Protein AF-A0A951N5Y1-F1 (afdb_monomer_lite)

Secondary structure (DSSP, 8-state):
--------------------------PPPPTTS-TTSTTHHHHHHHHHTTSSPPPPTTS-HHHHHHHHHHHHHHHHHHT-TTTTT-EEEEEEETTTTEEEEEEEESSHHHHHHHHHHHHHH-TTSEEEE--EE----

pLDDT: mean 72.43, std 16.1, range [39.09, 92.31]

Structure (mmCIF, N/CA/C/O backbone):
data_AF-A0A951N5Y1-F1
#
_entry.id   AF-A0A951N5Y1-F1
#
loop_
_atom_site.group_PDB
_atom_site.id
_atom_site.type_symbol
_atom_site.label_atom_id
_atom_site.label_alt_id
_atom_site.label_comp_id
_atom_site.label_asym_id
_atom_site.label_entity_id
_atom_site.label_seq_id
_atom_site.pdbx_PDB_ins_code
_atom_site.Cartn_x
_atom_site.Cartn_y
_atom_site.Cartn_z
_atom_site.occupancy
_atom_site.B_iso_or_equiv
_atom_site.auth_seq_id
_atom_site.auth_comp_id
_atom_site.auth_asym_id
_atom_site.auth_atom_id
_atom_site.pdbx_PDB_model_num
ATOM 1 N N . MET A 1 1 ? 15.711 71.998 -54.035 1.00 39.09 1 MET A N 1
ATOM 2 C CA . MET A 1 1 ? 14.319 71.816 -54.515 1.00 39.09 1 MET A CA 1
ATOM 3 C C . MET A 1 1 ? 14.062 70.308 -54.559 1.00 39.09 1 MET A C 1
ATOM 5 O O . MET A 1 1 ? 14.887 69.629 -55.140 1.00 39.09 1 MET A O 1
ATOM 9 N N . LYS A 1 2 ? 13.249 69.759 -53.634 1.00 42.91 2 LYS A N 1
ATOM 10 C CA . LYS A 1 2 ? 11.896 69.177 -53.870 1.00 42.91 2 LYS A CA 1
ATOM 11 C C . LYS A 1 2 ? 11.957 68.008 -54.889 1.00 42.91 2 LYS A C 1
ATOM 13 O O . LYS A 1 2 ? 12.385 68.255 -56.000 1.00 42.91 2 LYS A O 1
ATOM 18 N N . THR A 1 3 ? 11.614 66.750 -54.592 1.00 44.38 3 THR A N 1
ATOM 19 C CA . THR A 1 3 ? 10.364 66.237 -53.990 1.00 44.38 3 THR A CA 1
ATOM 20 C C . THR A 1 3 ? 10.490 64.782 -53.497 1.00 44.38 3 THR A C 1
ATOM 22 O O . THR A 1 3 ? 11.207 63.976 -54.080 1.00 44.38 3 THR A O 1
ATOM 25 N N . LEU A 1 4 ? 9.714 64.473 -52.454 1.00 52.38 4 LEU A N 1
ATOM 26 C CA . LEU A 1 4 ? 9.366 63.151 -51.918 1.00 52.38 4 LEU A CA 1
ATOM 27 C C . LEU A 1 4 ? 8.510 62.328 -52.902 1.00 52.38 4 LEU A C 1
ATOM 29 O O . LEU A 1 4 ? 7.639 62.903 -53.552 1.00 52.38 4 LEU A O 1
ATOM 33 N N . LEU A 1 5 ? 8.659 60.997 -52.907 1.00 53.69 5 LEU A N 1
ATOM 34 C CA . LEU A 1 5 ? 7.603 60.065 -53.327 1.00 53.69 5 LEU A CA 1
ATOM 35 C C . LEU A 1 5 ? 7.817 58.687 -52.665 1.00 53.69 5 LEU A C 1
ATOM 37 O O . LEU A 1 5 ? 8.765 57.977 -52.987 1.00 53.69 5 LEU A O 1
ATOM 41 N N . PHE A 1 6 ? 6.944 58.322 -51.727 1.00 51.62 6 PHE A N 1
ATOM 42 C CA . PHE A 1 6 ? 6.812 56.955 -51.214 1.00 51.62 6 PHE A CA 1
ATOM 43 C C . PHE A 1 6 ? 5.898 56.154 -52.151 1.00 51.62 6 PHE A C 1
ATOM 45 O O . PHE A 1 6 ? 4.841 56.667 -52.523 1.00 51.62 6 PHE A O 1
ATOM 52 N N . PRO A 1 7 ? 6.217 54.880 -52.426 1.00 52.19 7 PRO A N 1
ATOM 53 C CA . PRO A 1 7 ? 5.159 53.897 -52.578 1.00 52.19 7 PRO A CA 1
ATOM 54 C C . PRO A 1 7 ? 5.311 52.765 -51.559 1.00 52.19 7 PRO A C 1
ATOM 56 O O . PRO A 1 7 ? 6.311 52.055 -51.483 1.00 52.19 7 PRO A O 1
ATOM 59 N N . THR A 1 8 ? 4.254 52.616 -50.773 1.00 50.16 8 THR A N 1
ATOM 60 C CA . THR A 1 8 ? 3.853 51.419 -50.045 1.00 50.16 8 THR A CA 1
ATOM 61 C C . THR A 1 8 ? 3.869 50.187 -50.951 1.00 50.16 8 THR A C 1
ATOM 63 O O . THR A 1 8 ? 3.138 50.136 -51.937 1.00 50.16 8 THR A O 1
ATOM 66 N N . LEU A 1 9 ? 4.609 49.147 -50.558 1.00 43.91 9 LEU A N 1
ATOM 67 C CA . LEU A 1 9 ? 4.300 47.774 -50.952 1.00 43.91 9 LEU A CA 1
ATOM 68 C C . LEU A 1 9 ? 4.361 46.878 -49.714 1.00 43.91 9 LEU A C 1
ATOM 70 O O . LEU A 1 9 ? 5.427 46.549 -49.197 1.00 43.91 9 LEU A O 1
ATOM 74 N N . ALA A 1 10 ? 3.180 46.510 -49.228 1.00 51.44 10 ALA A N 1
ATOM 75 C CA . ALA A 1 10 ? 3.012 45.398 -48.317 1.00 51.44 10 ALA A CA 1
ATOM 76 C C . ALA A 1 10 ? 3.358 44.108 -49.070 1.00 51.44 10 ALA A C 1
ATOM 78 O O . ALA A 1 10 ? 2.686 43.754 -50.036 1.00 51.44 10 ALA A O 1
ATOM 79 N N . VAL A 1 11 ? 4.384 43.396 -48.614 1.00 48.09 11 VAL A N 1
ATOM 80 C CA . VAL A 1 11 ? 4.572 41.982 -48.943 1.00 48.09 11 VAL A CA 1
ATOM 81 C C . VAL A 1 11 ? 4.625 41.238 -47.620 1.00 48.09 11 VAL A C 1
ATOM 83 O O . VAL A 1 11 ? 5.660 41.129 -46.968 1.00 48.09 11 VAL A O 1
ATOM 86 N N . PHE A 1 12 ? 3.449 40.782 -47.196 1.00 49.91 12 PHE A N 1
ATOM 87 C CA . PHE A 1 12 ? 3.291 39.805 -46.130 1.00 49.91 12 PHE A CA 1
ATOM 88 C C . PHE A 1 12 ? 3.787 38.471 -46.695 1.00 49.91 12 PHE A C 1
ATOM 90 O O . PHE A 1 12 ? 3.054 37.753 -47.375 1.00 49.91 12 PHE A O 1
ATOM 97 N N . SER A 1 13 ? 5.086 38.216 -46.533 1.00 45.41 13 SER A N 1
ATOM 98 C CA . SER A 1 13 ? 5.726 37.014 -47.055 1.00 45.41 13 SER A CA 1
ATOM 99 C C . SER A 1 13 ? 5.249 35.801 -46.257 1.00 45.41 13 SER A C 1
ATOM 101 O O . SER A 1 13 ? 5.575 35.630 -45.085 1.00 45.41 13 SER A O 1
ATOM 103 N N . LEU A 1 14 ? 4.386 35.040 -46.926 1.00 49.09 14 LEU A N 1
ATOM 104 C CA . LEU A 1 14 ? 4.019 33.639 -46.771 1.00 49.09 14 LEU A CA 1
ATOM 105 C C . LEU A 1 14 ? 4.648 32.891 -45.578 1.00 49.09 14 LEU A C 1
ATOM 107 O O . LEU A 1 14 ? 5.839 32.584 -45.558 1.00 49.09 14 LEU A O 1
ATOM 111 N N . LEU A 1 15 ? 3.782 32.496 -44.642 1.00 51.09 15 LEU A N 1
ATOM 112 C CA . LEU A 1 15 ? 4.004 31.386 -43.717 1.00 51.09 15 LEU A CA 1
ATOM 113 C C . LEU A 1 15 ? 4.457 30.137 -44.492 1.00 51.09 15 LEU A C 1
ATOM 115 O O . LEU A 1 15 ? 3.636 29.404 -45.037 1.00 51.09 15 LEU A O 1
ATOM 119 N N . ALA A 1 16 ? 5.755 29.854 -44.489 1.00 53.44 16 ALA A N 1
ATOM 120 C CA . ALA A 1 16 ? 6.248 28.497 -44.655 1.00 53.44 16 ALA A CA 1
ATOM 121 C C . ALA A 1 16 ? 6.380 27.901 -43.251 1.00 53.44 16 ALA A C 1
ATOM 123 O O . ALA A 1 16 ? 7.420 28.019 -42.609 1.00 53.44 16 ALA A O 1
ATOM 124 N N . VAL A 1 17 ? 5.297 27.309 -42.739 1.00 60.00 17 VAL A N 1
ATOM 125 C CA . VAL A 1 17 ? 5.402 26.400 -41.594 1.00 60.00 17 VAL A CA 1
ATOM 126 C C . VAL A 1 17 ? 6.147 25.171 -42.113 1.00 60.00 17 VA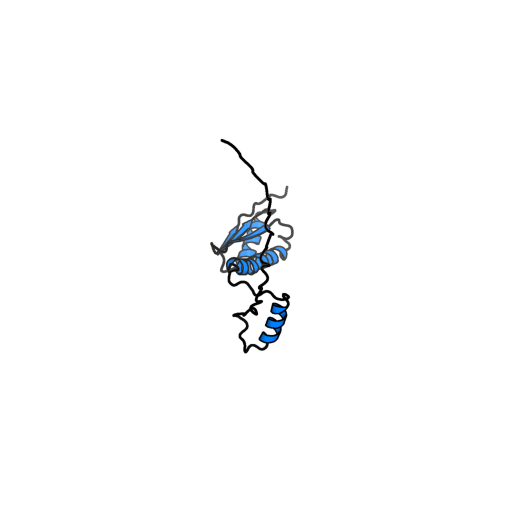L A C 1
ATOM 128 O O . VAL A 1 17 ? 5.608 24.490 -42.990 1.00 60.00 17 VAL A O 1
ATOM 131 N N . PRO A 1 18 ? 7.373 24.867 -41.647 1.00 55.19 18 PRO A N 1
ATOM 132 C CA . PRO A 1 18 ? 7.957 23.574 -41.941 1.00 55.19 18 PRO A CA 1
ATOM 133 C C . PRO A 1 18 ? 7.029 22.535 -41.315 1.00 55.19 18 PRO A C 1
ATOM 135 O O . PRO A 1 18 ? 6.867 22.485 -40.095 1.00 55.19 18 PRO A O 1
ATOM 138 N N . VAL A 1 19 ? 6.367 21.744 -42.159 1.00 54.31 19 VAL A N 1
ATOM 139 C CA . VAL A 1 19 ? 5.664 20.536 -41.735 1.00 54.31 19 VAL A CA 1
ATOM 140 C C . VAL A 1 19 ? 6.714 19.645 -41.078 1.00 54.31 19 VAL A C 1
ATOM 142 O O . VAL A 1 19 ? 7.501 18.969 -41.738 1.00 54.31 19 VAL A O 1
ATOM 145 N N . GLY A 1 20 ? 6.766 19.707 -39.751 1.00 56.38 20 GLY A N 1
ATOM 146 C CA . GLY A 1 20 ? 7.477 18.754 -38.924 1.00 56.38 20 GLY A CA 1
ATOM 147 C C . GLY A 1 20 ? 6.745 17.427 -39.005 1.00 56.38 20 GLY A C 1
ATOM 148 O O . GLY A 1 20 ? 5.876 17.146 -38.193 1.00 56.38 20 GLY A O 1
ATOM 149 N N . ALA A 1 21 ? 7.067 16.621 -40.008 1.00 52.84 21 ALA A N 1
ATOM 150 C CA . ALA A 1 21 ? 6.647 15.229 -40.062 1.00 52.84 21 ALA A CA 1
ATOM 151 C C . ALA A 1 21 ? 7.760 14.389 -40.683 1.00 52.84 21 ALA A C 1
ATOM 153 O O . ALA A 1 21 ? 7.606 13.759 -41.723 1.00 52.84 21 ALA A O 1
ATOM 154 N N . GLN A 1 22 ? 8.905 14.387 -40.010 1.00 45.72 22 GLN A N 1
ATOM 155 C CA . GLN A 1 22 ? 9.806 13.246 -40.055 1.00 45.72 22 GLN A CA 1
ATOM 156 C C . GLN A 1 22 ? 9.694 12.538 -38.707 1.00 45.72 22 GLN A C 1
ATOM 158 O O . GLN A 1 22 ? 10.624 12.538 -37.908 1.00 45.72 22 GLN A O 1
ATOM 163 N N . THR A 1 23 ? 8.531 11.941 -38.426 1.00 42.12 23 THR A N 1
ATOM 164 C CA . THR A 1 23 ? 8.515 10.790 -37.523 1.00 42.12 23 THR A CA 1
ATOM 165 C C . THR A 1 23 ? 9.145 9.654 -38.309 1.00 42.12 23 THR A C 1
ATOM 167 O O . THR A 1 23 ? 8.460 8.824 -38.906 1.00 42.12 23 THR A O 1
ATOM 170 N N . THR A 1 24 ? 10.474 9.634 -38.353 1.00 40.34 24 THR A N 1
ATOM 171 C CA . THR A 1 24 ? 11.180 8.368 -38.468 1.00 40.34 24 THR A CA 1
ATOM 172 C C . THR A 1 24 ? 10.675 7.564 -37.281 1.00 40.34 24 THR A C 1
ATOM 174 O O . THR A 1 24 ? 11.106 7.791 -36.154 1.00 40.34 24 THR A O 1
ATOM 177 N N . THR A 1 25 ? 9.663 6.718 -37.498 1.00 49.19 25 THR A N 1
ATOM 178 C CA . THR A 1 25 ? 9.264 5.687 -36.546 1.00 49.19 25 THR A CA 1
ATOM 179 C C . THR A 1 25 ? 10.454 4.746 -36.471 1.00 49.19 25 THR A C 1
ATOM 181 O O . THR A 1 25 ? 10.535 3.740 -37.176 1.00 49.19 25 THR A O 1
ATOM 184 N N . GLU A 1 26 ? 11.448 5.150 -35.687 1.00 50.44 26 GLU A N 1
ATOM 185 C CA . GLU A 1 26 ? 12.511 4.286 -35.235 1.00 50.44 26 GLU A CA 1
ATOM 186 C C . GLU A 1 26 ? 11.794 3.108 -34.593 1.00 50.44 26 GLU A C 1
ATOM 188 O O . GLU A 1 26 ? 11.008 3.275 -33.658 1.00 50.44 26 GLU A O 1
ATOM 193 N N . ARG A 1 27 ? 11.926 1.931 -35.211 1.00 56.88 27 ARG A N 1
ATOM 194 C CA . ARG A 1 27 ? 11.236 0.736 -34.736 1.00 56.88 27 ARG A CA 1
ATOM 195 C C . ARG A 1 27 ? 11.614 0.572 -33.265 1.00 56.88 27 ARG A C 1
ATOM 197 O O . ARG A 1 27 ? 12.811 0.447 -32.999 1.00 56.88 27 ARG A O 1
ATOM 204 N N . PRO A 1 28 ? 10.646 0.592 -32.335 1.00 58.59 28 PRO A N 1
ATOM 205 C CA . PRO A 1 28 ? 10.959 0.606 -30.918 1.00 58.59 28 PRO A CA 1
ATOM 206 C C . PRO A 1 28 ? 11.770 -0.644 -30.589 1.00 58.59 28 PRO A C 1
ATOM 208 O O . PRO A 1 28 ? 11.352 -1.774 -30.860 1.00 58.59 28 PRO A O 1
ATOM 211 N N . PHE A 1 29 ? 12.979 -0.419 -30.085 1.00 61.97 29 PHE A N 1
ATOM 212 C CA . PHE A 1 29 ? 13.856 -1.475 -29.621 1.00 61.97 29 PHE A CA 1
ATOM 213 C C . PHE A 1 29 ? 13.590 -1.697 -28.134 1.00 61.97 29 PHE A C 1
ATOM 215 O O . PHE A 1 29 ? 13.724 -0.783 -27.322 1.00 61.97 29 PHE A O 1
ATOM 222 N N . PHE A 1 30 ? 13.191 -2.919 -27.797 1.00 70.00 30 PHE A N 1
ATOM 223 C CA . PHE A 1 30 ? 12.854 -3.340 -26.444 1.00 70.00 30 PHE A CA 1
ATOM 224 C C . PHE A 1 30 ? 14.073 -4.039 -25.837 1.00 70.00 30 PHE A C 1
ATOM 226 O O . PHE A 1 30 ? 14.547 -5.034 -26.385 1.00 70.00 30 PHE A O 1
ATOM 233 N N . SER A 1 31 ? 14.615 -3.521 -24.731 1.00 68.62 31 SER A N 1
ATOM 234 C CA . SER A 1 31 ? 15.793 -4.110 -24.068 1.00 68.62 31 SER A CA 1
ATOM 235 C C . SER A 1 31 ? 15.504 -5.482 -23.448 1.00 68.62 31 SER A C 1
ATOM 237 O O . SER A 1 31 ? 16.405 -6.304 -23.304 1.00 68.62 31 SER A O 1
ATOM 239 N N . ASP A 1 32 ? 14.242 -5.732 -23.119 1.00 69.56 32 ASP A N 1
ATOM 240 C CA . ASP A 1 32 ? 13.670 -6.962 -22.579 1.00 69.56 32 ASP A CA 1
ATOM 241 C C . ASP A 1 32 ? 13.237 -7.971 -23.657 1.00 69.56 32 ASP A C 1
ATOM 243 O O . ASP A 1 32 ? 12.997 -9.136 -23.339 1.00 69.56 32 ASP A O 1
ATOM 247 N N . VAL A 1 33 ? 13.202 -7.576 -24.937 1.00 75.88 33 VAL A N 1
ATOM 248 C CA . VAL A 1 33 ? 12.917 -8.478 -26.065 1.00 75.88 33 VAL A CA 1
ATOM 249 C C . VAL A 1 33 ? 14.065 -8.425 -27.082 1.00 75.88 33 VAL A C 1
ATOM 251 O O . VAL A 1 33 ? 13.991 -7.690 -28.072 1.00 75.88 33 VAL A O 1
ATOM 254 N N . PRO A 1 34 ? 15.138 -9.215 -26.870 1.00 79.38 34 PRO A N 1
ATOM 255 C CA . PRO A 1 34 ? 16.245 -9.325 -27.817 1.00 79.38 34 PRO A CA 1
ATOM 256 C C . PRO A 1 34 ? 15.787 -9.806 -29.200 1.00 79.38 34 PRO A C 1
ATOM 258 O O . PRO A 1 34 ? 14.752 -10.460 -29.332 1.00 79.38 34 PRO A O 1
ATOM 261 N N . ARG A 1 35 ? 16.596 -9.545 -30.238 1.00 76.81 35 ARG A N 1
ATOM 262 C CA . ARG A 1 35 ? 16.271 -9.894 -31.639 1.00 76.81 35 ARG A CA 1
ATOM 263 C C . ARG A 1 35 ? 15.990 -11.380 -31.861 1.00 76.81 35 ARG A C 1
ATOM 265 O O . ARG A 1 35 ? 15.148 -11.713 -32.688 1.00 76.81 35 ARG A O 1
ATOM 272 N N . ASP A 1 36 ? 16.650 -12.235 -31.088 1.00 83.12 36 ASP A N 1
ATOM 273 C CA . ASP A 1 36 ? 16.535 -13.692 -31.192 1.00 83.12 36 ASP A CA 1
ATOM 274 C C . ASP A 1 36 ? 15.389 -14.267 -30.336 1.00 83.12 36 ASP A C 1
ATOM 276 O O . ASP A 1 36 ? 15.219 -15.481 -30.233 1.00 83.12 36 ASP A O 1
ATOM 280 N N . HIS A 1 37 ? 14.579 -13.411 -29.704 1.00 82.56 37 HIS A N 1
ATOM 281 C CA . HIS A 1 37 ? 13.437 -13.838 -28.906 1.00 82.56 37 HIS A CA 1
ATOM 282 C C . HIS A 1 37 ? 12.243 -14.203 -29.800 1.00 82.56 37 HIS A C 1
ATOM 284 O O . HIS A 1 37 ? 11.875 -13.462 -30.711 1.00 82.56 37 HIS A O 1
ATOM 290 N N . TRP A 1 38 ? 11.558 -15.307 -29.492 1.00 87.62 38 TRP A N 1
ATOM 291 C CA . TRP A 1 38 ? 10.413 -15.812 -30.267 1.00 87.62 38 TRP A CA 1
ATOM 292 C C . TRP A 1 38 ? 9.285 -14.778 -30.456 1.00 87.62 38 TRP A C 1
ATOM 294 O O . TRP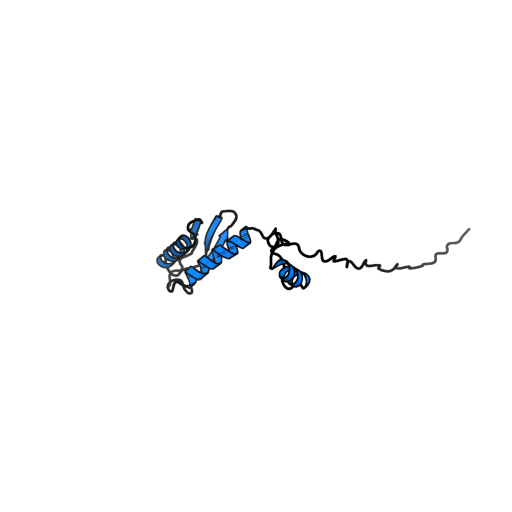 A 1 38 ? 8.616 -14.759 -31.487 1.00 87.62 38 TRP A O 1
ATOM 304 N N . ALA A 1 39 ? 9.094 -13.882 -29.483 1.00 80.31 39 ALA A N 1
ATOM 305 C CA . ALA A 1 39 ? 8.077 -12.830 -29.532 1.00 80.31 39 ALA A CA 1
ATOM 306 C C . ALA A 1 39 ? 8.538 -11.535 -30.230 1.00 80.31 39 ALA A C 1
ATOM 308 O O . ALA A 1 39 ? 7.725 -10.631 -30.418 1.00 80.31 39 ALA A O 1
ATOM 309 N N . PHE A 1 40 ? 9.811 -11.425 -30.628 1.00 79.75 40 PHE A N 1
ATOM 310 C CA . PHE A 1 40 ? 10.396 -10.191 -31.163 1.00 79.75 40 PHE A CA 1
ATOM 311 C C . PHE A 1 40 ? 9.606 -9.635 -32.351 1.00 79.75 40 PHE A C 1
ATOM 313 O O . PHE A 1 40 ? 9.188 -8.479 -32.338 1.00 79.75 40 PHE A O 1
ATOM 320 N N . ALA A 1 41 ? 9.323 -10.475 -33.350 1.00 79.25 41 ALA A N 1
ATOM 321 C CA . ALA A 1 41 ? 8.592 -10.061 -34.547 1.00 79.25 41 ALA A CA 1
ATOM 322 C C . ALA A 1 41 ? 7.150 -9.613 -34.241 1.00 79.25 41 ALA A C 1
ATOM 324 O O . ALA A 1 41 ? 6.659 -8.644 -34.824 1.00 79.25 41 ALA A O 1
ATOM 325 N N . ALA A 1 42 ? 6.478 -10.294 -33.308 1.00 80.75 42 ALA A N 1
ATOM 326 C CA . ALA A 1 42 ? 5.111 -9.969 -32.910 1.00 80.75 42 ALA A CA 1
ATOM 327 C C . ALA A 1 42 ? 5.049 -8.638 -32.149 1.00 80.75 42 ALA A C 1
ATOM 329 O O . ALA A 1 42 ? 4.265 -7.760 -32.508 1.00 80.75 42 ALA A O 1
ATOM 330 N N . VAL A 1 43 ? 5.920 -8.455 -31.155 1.00 75.31 43 VAL A N 1
ATOM 331 C CA . VAL A 1 43 ? 6.003 -7.230 -30.346 1.00 75.31 43 VAL A CA 1
ATOM 332 C C . VAL A 1 43 ? 6.348 -6.028 -31.221 1.00 75.31 43 VAL A C 1
ATOM 334 O O . VAL A 1 43 ? 5.710 -4.987 -31.114 1.00 75.31 43 VAL A O 1
ATOM 337 N N . GLN A 1 44 ? 7.278 -6.182 -32.163 1.00 77.44 44 GLN A N 1
ATOM 338 C CA . GLN A 1 44 ? 7.685 -5.098 -33.055 1.00 77.44 44 GLN A CA 1
ATOM 339 C C . GLN A 1 44 ? 6.564 -4.671 -34.015 1.00 77.44 44 GLN A C 1
ATOM 341 O O . GLN A 1 44 ? 6.404 -3.482 -34.288 1.00 77.44 44 GLN A O 1
ATOM 346 N N . LYS A 1 45 ? 5.749 -5.623 -34.492 1.00 77.50 45 LYS A N 1
ATOM 347 C CA . LYS A 1 45 ? 4.565 -5.336 -35.316 1.00 77.50 45 LYS A CA 1
ATOM 348 C C . LYS A 1 45 ? 3.481 -4.612 -34.517 1.00 77.50 45 LYS A C 1
ATOM 350 O O . LYS A 1 45 ? 2.884 -3.668 -35.023 1.00 77.50 45 LYS A O 1
ATOM 355 N N . LEU A 1 46 ? 3.243 -5.037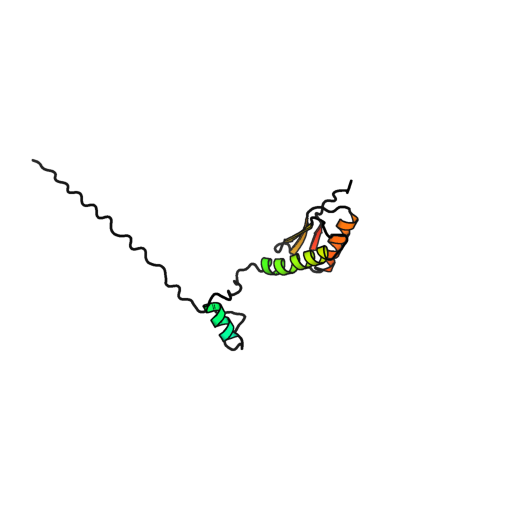 -33.278 1.00 74.69 46 LEU A N 1
ATOM 356 C CA . LEU A 1 46 ? 2.264 -4.408 -32.389 1.00 74.69 46 LEU A CA 1
ATOM 357 C C . LEU A 1 46 ? 2.699 -3.002 -31.963 1.00 74.69 46 LEU A C 1
ATOM 359 O O . LEU A 1 46 ? 1.877 -2.091 -31.926 1.00 74.69 46 LEU A O 1
ATOM 363 N N . ALA A 1 47 ? 3.990 -2.813 -31.708 1.00 73.81 47 ALA A N 1
ATOM 364 C CA . ALA A 1 47 ? 4.550 -1.527 -31.331 1.00 73.81 47 ALA A CA 1
ATOM 365 C C . ALA A 1 47 ? 4.608 -0.544 -32.507 1.00 73.81 47 ALA A C 1
ATOM 367 O O . ALA A 1 47 ? 4.244 0.617 -32.358 1.00 73.81 47 ALA A O 1
ATOM 368 N N . GLY A 1 48 ? 4.958 -1.018 -33.709 1.00 67.38 48 GLY A N 1
ATOM 369 C CA . GLY A 1 48 ? 4.850 -0.222 -34.937 1.00 67.38 48 GLY A CA 1
ATOM 370 C C . GLY A 1 48 ? 3.408 0.166 -35.290 1.00 67.38 48 GLY A C 1
ATOM 371 O O . GLY A 1 48 ? 3.197 1.167 -35.966 1.00 67.38 48 GLY A O 1
ATOM 372 N N . ALA A 1 49 ? 2.420 -0.594 -34.810 1.00 71.62 49 ALA A N 1
ATOM 373 C CA . ALA A 1 49 ? 0.999 -0.273 -34.929 1.00 71.62 49 ALA A CA 1
ATOM 374 C C . ALA A 1 49 ? 0.466 0.605 -33.776 1.00 71.62 49 ALA A C 1
ATOM 376 O O . ALA A 1 49 ? -0.727 0.896 -33.752 1.00 71.62 49 ALA A O 1
ATOM 377 N N 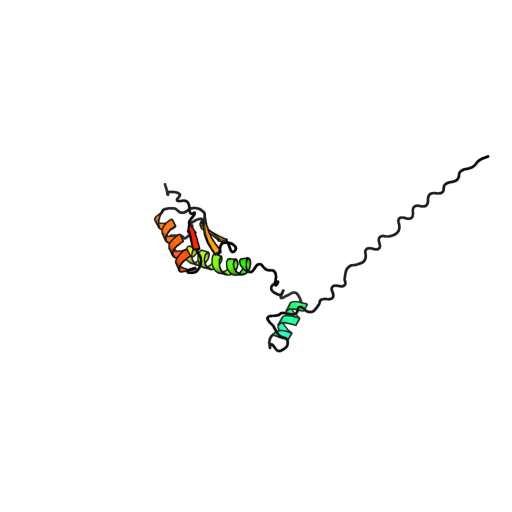. GLY A 1 50 ? 1.308 0.991 -32.809 1.00 59.12 50 GLY A N 1
ATOM 378 C CA . GLY A 1 50 ? 0.900 1.774 -31.637 1.00 59.12 50 GLY A CA 1
ATOM 379 C C . GLY A 1 50 ? -0.017 1.030 -30.656 1.00 59.12 50 GLY A C 1
ATOM 380 O O . GLY A 1 50 ? -0.629 1.655 -29.799 1.00 59.12 50 GLY A O 1
ATOM 381 N N . ILE A 1 51 ? -0.141 -0.297 -30.775 1.00 63.44 51 ILE A N 1
ATOM 382 C CA . ILE A 1 51 ? -0.986 -1.133 -29.900 1.00 63.44 51 ILE A CA 1
ATOM 383 C C . ILE A 1 51 ? -0.279 -1.409 -28.568 1.00 63.44 51 ILE A C 1
ATOM 385 O O . ILE A 1 51 ? -0.920 -1.572 -27.532 1.00 63.44 51 ILE A O 1
ATOM 389 N N . VAL A 1 52 ? 1.052 -1.484 -28.606 1.00 58.84 52 VAL A N 1
ATOM 390 C CA . VAL A 1 52 ? 1.904 -1.720 -27.442 1.00 58.84 52 VAL A CA 1
ATOM 391 C C . VAL A 1 52 ? 2.939 -0.609 -27.386 1.00 58.84 52 VAL A C 1
ATOM 393 O O . VAL A 1 52 ? 3.793 -0.509 -28.263 1.00 58.84 52 VAL A O 1
ATOM 396 N N . GLU A 1 53 ? 2.881 0.207 -26.343 1.00 62.75 53 GLU A N 1
ATOM 397 C CA . GLU A 1 53 ? 3.967 1.119 -25.999 1.00 62.75 53 GLU A CA 1
ATOM 398 C C . GLU A 1 53 ? 4.933 0.405 -25.054 1.00 62.75 53 GLU A C 1
ATOM 400 O O . GLU A 1 53 ? 4.522 -0.289 -24.119 1.00 62.75 53 GLU A O 1
ATOM 405 N N . GLY A 1 54 ? 6.234 0.538 -25.317 1.00 59.25 54 GLY A N 1
ATOM 406 C CA . GLY A 1 54 ? 7.253 0.035 -24.404 1.00 59.25 54 GLY A CA 1
ATOM 407 C C . GLY A 1 54 ? 7.178 0.731 -23.061 1.00 59.25 54 GLY A C 1
ATOM 408 O O . GLY A 1 54 ? 6.833 1.908 -22.970 1.00 59.25 54 GLY A O 1
ATOM 409 N N . PHE A 1 55 ? 7.513 -0.006 -22.006 1.00 56.00 55 PHE A N 1
ATOM 410 C CA . PHE A 1 55 ? 7.619 0.585 -20.686 1.00 56.00 55 PHE A CA 1
ATOM 411 C C . PHE A 1 55 ? 8.736 1.644 -20.710 1.00 56.00 55 PHE A C 1
ATOM 413 O O . PHE A 1 55 ? 9.880 1.298 -21.022 1.00 56.00 55 PHE A O 1
ATOM 420 N N . PRO A 1 56 ? 8.448 2.929 -20.434 1.00 55.03 56 PRO A N 1
ATOM 421 C CA . PRO A 1 56 ? 9.466 3.959 -20.541 1.00 55.03 56 PRO A CA 1
ATOM 422 C C . PRO A 1 56 ? 10.557 3.694 -19.494 1.00 55.03 56 PRO A C 1
ATOM 424 O O . PRO A 1 56 ? 10.237 3.495 -18.318 1.00 55.03 56 PRO A O 1
ATOM 427 N N . PRO A 1 57 ? 11.850 3.738 -19.869 1.00 54.44 57 PRO A N 1
ATOM 428 C CA . PRO A 1 57 ? 12.955 3.482 -18.939 1.00 54.44 57 PRO A CA 1
ATOM 429 C C . PRO A 1 57 ? 13.003 4.496 -17.783 1.00 54.44 57 PRO A C 1
ATOM 431 O O . PRO A 1 57 ? 13.653 4.255 -16.770 1.00 54.44 57 PRO A O 1
ATOM 434 N N . SER A 1 58 ? 12.309 5.629 -17.930 1.00 52.25 58 SER A N 1
ATOM 435 C CA . SER A 1 58 ? 12.195 6.707 -16.950 1.00 52.25 58 SER A CA 1
ATOM 436 C C . SER A 1 58 ? 10.900 6.690 -16.138 1.00 52.25 58 SER A C 1
ATOM 438 O O . SER A 1 58 ? 10.700 7.602 -15.332 1.00 52.25 58 SER A O 1
ATOM 440 N N . ALA A 1 59 ? 10.024 5.686 -16.289 1.00 48.66 59 ALA A N 1
ATOM 441 C CA . ALA A 1 59 ? 8.993 5.483 -15.279 1.00 48.66 59 ALA A CA 1
ATOM 442 C C . ALA A 1 59 ? 9.721 5.306 -13.940 1.00 48.66 59 ALA A C 1
ATOM 444 O O . ALA A 1 59 ? 10.547 4.394 -13.818 1.00 48.66 59 ALA A O 1
ATOM 445 N N . PRO A 1 60 ? 9.492 6.189 -12.950 1.00 45.91 60 PRO A N 1
ATOM 446 C CA . PRO A 1 60 ? 10.235 6.119 -11.707 1.00 45.91 60 PRO A CA 1
ATOM 447 C C . PRO A 1 60 ? 10.051 4.707 -11.153 1.00 45.91 60 PRO A C 1
ATOM 449 O O . PRO A 1 60 ? 8.915 4.270 -11.026 1.00 45.91 60 PRO A O 1
ATOM 452 N N . MET A 1 61 ? 11.107 3.967 -10.802 1.00 50.19 61 MET A N 1
ATOM 453 C CA . MET A 1 61 ? 10.941 2.632 -10.184 1.00 50.19 61 MET A CA 1
ATOM 454 C C . MET A 1 61 ? 9.998 2.684 -8.962 1.00 50.19 61 MET A C 1
ATOM 456 O O . MET A 1 61 ? 9.313 1.713 -8.636 1.00 50.19 61 MET A O 1
ATOM 460 N N . ALA A 1 62 ? 9.898 3.870 -8.352 1.00 49.81 62 ALA A N 1
ATOM 461 C CA . ALA A 1 62 ? 8.898 4.263 -7.373 1.00 49.81 62 ALA A CA 1
ATOM 462 C C . ALA A 1 62 ? 7.437 4.022 -7.795 1.00 49.81 62 ALA A C 1
ATOM 464 O O . ALA A 1 62 ? 6.647 3.594 -6.958 1.00 49.81 62 ALA A O 1
ATOM 465 N N . SER A 1 63 ? 7.059 4.268 -9.054 1.00 50.44 63 SER A N 1
ATOM 466 C CA . SER A 1 63 ? 5.705 4.037 -9.571 1.00 50.44 63 SER A CA 1
ATOM 467 C C . SER A 1 63 ? 5.406 2.549 -9.765 1.00 50.44 63 SER A C 1
ATOM 469 O O . SER A 1 63 ? 4.302 2.126 -9.436 1.00 50.44 63 SER A O 1
ATOM 471 N N . ILE A 1 64 ? 6.382 1.729 -10.181 1.00 56.00 64 ILE A N 1
ATOM 472 C CA . ILE A 1 64 ? 6.216 0.263 -10.280 1.00 56.00 64 ILE A CA 1
ATOM 473 C C . ILE A 1 64 ? 6.075 -0.356 -8.885 1.00 56.00 64 ILE A C 1
ATOM 475 O O . ILE A 1 64 ? 5.198 -1.189 -8.646 1.00 56.00 64 ILE A O 1
ATOM 479 N N . GLN A 1 65 ? 6.908 0.071 -7.929 1.00 61.28 65 GLN A N 1
ATOM 480 C CA . GLN A 1 65 ? 6.813 -0.407 -6.549 1.00 61.28 65 GLN A CA 1
ATOM 481 C C . GLN A 1 65 ? 5.524 0.073 -5.872 1.00 61.28 65 GLN A C 1
ATOM 483 O O . GLN A 1 65 ? 4.865 -0.728 -5.209 1.00 61.28 65 GLN A O 1
ATOM 488 N N . ALA A 1 66 ? 5.104 1.325 -6.095 1.00 59.97 66 ALA A N 1
ATOM 489 C CA . ALA A 1 66 ? 3.806 1.827 -5.640 1.00 59.97 66 ALA A CA 1
ATOM 490 C C . ALA A 1 66 ? 2.642 1.018 -6.229 1.00 59.97 66 ALA A C 1
ATOM 492 O O . ALA A 1 66 ? 1.729 0.640 -5.491 1.00 59.97 66 ALA A O 1
ATOM 493 N N . ALA A 1 67 ? 2.706 0.700 -7.527 1.00 60.25 67 ALA A N 1
ATOM 494 C CA . ALA A 1 67 ? 1.705 -0.092 -8.236 1.00 60.25 67 ALA A CA 1
ATOM 495 C C . ALA A 1 67 ? 1.633 -1.555 -7.763 1.00 60.25 67 ALA A C 1
ATOM 497 O O . ALA A 1 67 ? 0.604 -2.196 -7.942 1.00 60.25 67 ALA A O 1
ATOM 498 N N . SER A 1 68 ? 2.669 -2.087 -7.110 1.00 69.88 68 SER A N 1
ATOM 499 C CA . SER A 1 68 ? 2.635 -3.434 -6.521 1.00 69.88 68 SER A CA 1
ATOM 500 C C . SER A 1 68 ? 2.242 -3.417 -5.036 1.00 69.88 68 SER A C 1
ATOM 502 O O . SER A 1 68 ? 1.401 -4.198 -4.584 1.00 69.88 68 SER A O 1
ATOM 504 N N . VAL A 1 69 ? 2.799 -2.482 -4.260 1.00 81.50 69 VAL A N 1
ATOM 505 C CA . VAL A 1 69 ? 2.646 -2.429 -2.799 1.00 81.50 69 VAL A CA 1
ATOM 506 C C . VAL A 1 69 ? 1.266 -1.927 -2.376 1.00 81.50 69 VAL A C 1
ATOM 508 O O . VAL A 1 69 ? 0.591 -2.577 -1.572 1.00 81.50 69 VAL A O 1
ATOM 511 N N . ALA A 1 70 ? 0.825 -0.780 -2.900 1.00 82.62 70 ALA A N 1
ATOM 512 C CA . ALA A 1 70 ? -0.416 -0.159 -2.443 1.00 82.62 70 ALA A CA 1
ATOM 513 C C . ALA A 1 70 ? -1.661 -0.998 -2.800 1.00 82.62 70 ALA A C 1
ATOM 515 O O . ALA A 1 70 ? -2.494 -1.207 -1.910 1.00 82.62 70 ALA A O 1
ATOM 516 N N . PRO A 1 71 ? -1.793 -1.571 -4.016 1.00 83.38 71 PRO A N 1
ATOM 517 C CA . PRO A 1 71 ? -2.919 -2.445 -4.345 1.00 83.38 71 PRO A CA 1
ATOM 518 C C . PRO A 1 71 ? -2.955 -3.728 -3.515 1.00 83.38 71 PRO A C 1
ATOM 520 O O . PRO A 1 71 ? -4.039 -4.140 -3.101 1.00 83.38 71 PRO A O 1
ATOM 523 N N . LYS A 1 72 ? -1.797 -4.326 -3.194 1.00 84.62 72 LYS A N 1
ATOM 524 C CA . LYS A 1 72 ? -1.718 -5.509 -2.321 1.00 84.62 72 LYS A CA 1
ATOM 525 C C . LYS A 1 72 ? -2.301 -5.223 -0.937 1.00 84.62 72 LYS A C 1
ATOM 527 O O . LYS A 1 72 ? -3.131 -5.982 -0.439 1.00 84.62 72 LYS A O 1
ATOM 532 N N . ILE A 1 73 ? -1.918 -4.095 -0.337 1.00 87.88 73 ILE A N 1
ATOM 533 C CA . ILE A 1 73 ? -2.434 -3.676 0.972 1.00 87.88 73 ILE A CA 1
ATOM 534 C C . ILE A 1 73 ? -3.919 -3.323 0.871 1.00 87.88 73 ILE A C 1
ATOM 536 O O . ILE A 1 73 ? -4.710 -3.819 1.668 1.00 87.88 73 ILE A O 1
ATOM 540 N N . LYS A 1 74 ? -4.325 -2.522 -0.121 1.00 85.94 74 LYS A N 1
ATOM 541 C CA . LYS A 1 74 ? -5.728 -2.115 -0.302 1.00 85.94 74 LYS A CA 1
ATOM 542 C C . LYS A 1 74 ? -6.652 -3.322 -0.491 1.00 85.94 74 LYS A C 1
ATOM 544 O O . LYS A 1 74 ? -7.721 -3.372 0.112 1.00 85.94 74 LYS A O 1
ATOM 549 N N . THR A 1 75 ? -6.208 -4.322 -1.250 1.00 83.94 75 THR A N 1
ATOM 550 C CA . THR A 1 75 ? -6.928 -5.590 -1.436 1.00 83.94 75 THR A CA 1
ATOM 551 C C . THR A 1 75 ? -7.047 -6.353 -0.120 1.00 83.94 75 THR A C 1
ATOM 553 O O . THR A 1 75 ? -8.143 -6.759 0.256 1.00 83.94 75 THR A O 1
ATOM 556 N N . ALA A 1 76 ? -5.952 -6.493 0.632 1.00 86.75 76 ALA A N 1
ATOM 557 C CA . ALA A 1 76 ? -5.967 -7.188 1.918 1.00 86.75 76 ALA A CA 1
ATOM 558 C C . ALA A 1 76 ? -6.847 -6.490 2.972 1.00 86.75 76 ALA A C 1
ATOM 560 O O . ALA A 1 76 ? -7.502 -7.159 3.771 1.00 86.75 76 ALA A O 1
ATOM 561 N N . LEU A 1 77 ? -6.889 -5.154 2.970 1.00 87.19 77 LEU A N 1
ATOM 562 C CA . LEU A 1 77 ? -7.777 -4.378 3.838 1.00 87.19 77 LEU A CA 1
ATOM 563 C C . LEU A 1 77 ? -9.246 -4.542 3.418 1.00 87.19 77 LEU A C 1
ATOM 565 O O . LEU A 1 77 ? -10.090 -4.794 4.273 1.00 87.19 77 LEU A O 1
ATOM 569 N N . GLY A 1 78 ? -9.549 -4.471 2.118 1.00 82.94 78 GLY A N 1
ATOM 570 C CA . GLY A 1 78 ? -10.908 -4.643 1.589 1.00 82.94 78 GLY A CA 1
ATOM 571 C C . GLY A 1 78 ? -11.465 -6.069 1.712 1.00 82.94 78 GLY A C 1
ATOM 572 O O . GLY A 1 78 ? -12.681 -6.252 1.810 1.00 82.94 78 GLY A O 1
ATOM 573 N N . ALA A 1 79 ? -10.589 -7.077 1.751 1.00 83.31 79 ALA A N 1
ATOM 574 C CA . ALA A 1 79 ? -10.951 -8.466 2.026 1.00 83.31 79 ALA A CA 1
ATOM 575 C C . ALA A 1 79 ? -11.334 -8.699 3.500 1.00 83.31 79 ALA A C 1
ATOM 577 O O . ALA A 1 79 ? -11.992 -9.690 3.815 1.00 83.31 79 ALA A O 1
ATOM 578 N N . ASN A 1 80 ? -10.952 -7.802 4.416 1.00 84.38 80 ASN A N 1
ATOM 579 C CA . ASN A 1 80 ? -11.297 -7.928 5.825 1.00 84.38 80 ASN A CA 1
ATOM 580 C C . ASN A 1 80 ? -12.678 -7.322 6.116 1.00 84.38 80 ASN A C 1
ATOM 582 O O . ASN A 1 80 ? -12.865 -6.109 6.033 1.00 84.38 80 ASN A O 1
ATOM 586 N N . ALA A 1 81 ? -13.633 -8.159 6.531 1.00 83.62 81 ALA A N 1
ATOM 587 C CA . ALA A 1 81 ? -15.005 -7.736 6.821 1.00 83.62 81 ALA A CA 1
ATOM 588 C C . ALA A 1 81 ? -15.100 -6.612 7.872 1.00 83.62 81 ALA A C 1
ATOM 590 O O . ALA A 1 81 ? -15.969 -5.755 7.761 1.00 83.62 81 ALA A O 1
ATOM 591 N N . ALA A 1 82 ? -14.190 -6.567 8.852 1.00 82.50 82 ALA A N 1
ATOM 592 C CA . ALA A 1 82 ? -14.202 -5.554 9.907 1.00 82.50 82 ALA A CA 1
ATOM 593 C C . ALA A 1 82 ? -13.653 -4.188 9.463 1.00 82.50 82 ALA A C 1
ATOM 595 O O . ALA A 1 82 ? -13.859 -3.204 10.167 1.00 82.50 82 ALA A O 1
ATOM 596 N N . LEU A 1 83 ? -12.938 -4.118 8.337 1.00 83.81 83 LEU A N 1
ATOM 597 C CA . LEU A 1 83 ? -12.425 -2.866 7.762 1.00 83.81 83 LEU A CA 1
ATOM 598 C C . LEU A 1 83 ? -13.163 -2.452 6.489 1.00 83.81 83 LEU A C 1
ATOM 600 O O . LEU A 1 83 ? -12.903 -1.386 5.932 1.00 83.81 83 LEU A O 1
ATOM 604 N N . ARG A 1 84 ? -14.069 -3.300 6.003 1.00 77.69 84 ARG A N 1
ATOM 605 C CA . ARG A 1 84 ? -14.839 -3.041 4.797 1.00 77.69 84 ARG A CA 1
ATOM 606 C C . ARG A 1 84 ? -15.759 -1.843 5.041 1.00 77.69 84 ARG A C 1
ATOM 608 O O . ARG A 1 84 ? -16.571 -1.858 5.959 1.00 77.69 84 ARG A O 1
ATOM 615 N N . GLY A 1 85 ? -15.608 -0.807 4.220 1.00 77.19 85 GLY A N 1
ATOM 616 C CA . GLY A 1 85 ? -16.330 0.460 4.375 1.00 77.19 85 GLY A CA 1
ATOM 617 C C . GLY A 1 85 ? -15.611 1.511 5.227 1.00 77.19 85 GLY A C 1
ATOM 618 O O . GLY A 1 85 ? -16.120 2.620 5.350 1.00 77.19 85 GLY A O 1
ATOM 619 N N . GLU A 1 86 ? -14.430 1.211 5.777 1.00 80.81 86 GLU A N 1
ATOM 620 C CA . GLU A 1 86 ? -13.595 2.233 6.415 1.00 80.81 86 GLU A CA 1
ATOM 621 C C . GLU A 1 86 ? -12.928 3.129 5.365 1.00 80.81 86 GLU A C 1
ATOM 623 O O . GLU A 1 86 ? -12.450 2.657 4.329 1.00 80.81 86 GLU A O 1
ATOM 628 N N . ASN A 1 87 ? -12.845 4.430 5.649 1.00 85.62 87 ASN A N 1
ATOM 629 C CA . ASN A 1 87 ? -12.178 5.390 4.773 1.00 85.62 87 ASN A CA 1
ATOM 630 C C . ASN A 1 87 ? -10.665 5.362 5.027 1.00 85.62 87 ASN A C 1
ATOM 632 O O . ASN A 1 87 ? -10.128 6.223 5.725 1.00 85.62 87 ASN A O 1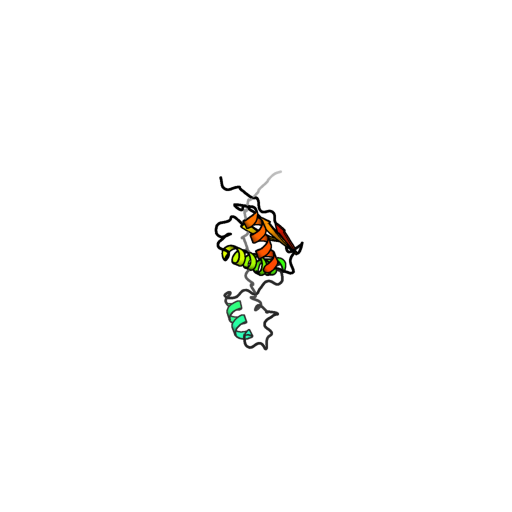
ATOM 636 N N . ILE A 1 88 ? -9.999 4.328 4.507 1.00 85.75 88 ILE A N 1
ATOM 637 C CA . ILE A 1 88 ? -8.558 4.109 4.654 1.00 85.75 88 ILE A CA 1
ATOM 638 C C . ILE A 1 88 ? -7.860 4.340 3.314 1.00 85.75 88 ILE A C 1
ATOM 640 O O . ILE A 1 88 ? -8.083 3.626 2.335 1.00 85.75 88 ILE A O 1
ATOM 644 N N . ILE A 1 89 ? -6.962 5.314 3.303 1.00 85.75 89 ILE A N 1
ATOM 645 C CA . ILE A 1 89 ? -6.077 5.646 2.193 1.00 85.75 89 ILE A CA 1
ATOM 646 C C . ILE A 1 89 ? -4.717 5.008 2.479 1.00 85.75 89 ILE A C 1
ATOM 648 O O . ILE A 1 89 ? -4.193 5.107 3.591 1.00 85.75 89 ILE A O 1
ATOM 652 N N . VAL A 1 90 ? -4.158 4.334 1.476 1.00 86.81 90 VAL A N 1
ATOM 653 C CA . VAL A 1 90 ? -2.834 3.707 1.545 1.00 86.81 90 VAL A CA 1
ATOM 654 C C . VAL A 1 90 ? -1.901 4.490 0.633 1.00 86.81 90 VAL A C 1
ATOM 656 O O . VAL A 1 90 ? -2.064 4.458 -0.585 1.00 86.81 90 VAL A O 1
ATOM 659 N N . GLU A 1 91 ? -0.931 5.180 1.222 1.00 83.19 91 GLU A N 1
ATOM 660 C CA . GLU A 1 91 ? 0.084 5.954 0.506 1.00 83.19 91 GLU A CA 1
ATOM 661 C C . GLU A 1 91 ? 1.428 5.223 0.615 1.00 83.19 91 GLU A C 1
ATOM 663 O O . GLU A 1 91 ? 1.866 4.884 1.714 1.00 83.19 91 GLU A O 1
ATOM 668 N N . PHE A 1 92 ? 2.080 4.936 -0.514 1.00 84.75 92 PHE A N 1
ATOM 669 C CA . PHE A 1 92 ? 3.432 4.374 -0.529 1.00 84.75 92 PHE A CA 1
ATOM 670 C C . PHE A 1 92 ? 4.438 5.472 -0.865 1.00 84.75 92 PHE A C 1
ATOM 672 O O . PHE A 1 92 ? 4.396 6.051 -1.950 1.00 84.75 92 PHE A O 1
ATOM 679 N N . HIS A 1 93 ? 5.369 5.732 0.049 1.00 82.50 93 HIS A N 1
ATOM 680 C CA . HIS A 1 93 ? 6.463 6.663 -0.175 1.00 82.50 93 HIS A CA 1
ATOM 681 C C . HIS A 1 93 ? 7.707 5.896 -0.601 1.00 82.50 93 HIS A C 1
ATOM 683 O O . HIS A 1 93 ? 8.422 5.316 0.219 1.00 82.50 93 HIS A O 1
ATOM 689 N N . SER A 1 94 ? 8.000 5.924 -1.899 1.00 73.56 94 SER A N 1
ATOM 690 C CA . SER A 1 94 ? 9.171 5.225 -2.428 1.00 73.56 94 SER A CA 1
ATOM 691 C C . SER A 1 94 ? 10.500 5.815 -1.950 1.00 73.56 94 SER A C 1
ATOM 693 O O . SER A 1 94 ? 11.469 5.073 -1.847 1.00 73.56 94 SER A O 1
ATOM 695 N N . ALA A 1 95 ? 10.557 7.118 -1.646 1.00 75.31 95 ALA A N 1
ATOM 696 C CA . ALA A 1 95 ? 11.783 7.785 -1.200 1.00 75.31 95 ALA A CA 1
ATOM 697 C C . ALA A 1 95 ? 12.223 7.338 0.206 1.00 75.31 95 ALA A C 1
ATOM 699 O O . ALA A 1 95 ? 13.405 7.138 0.460 1.00 75.31 95 ALA A O 1
ATOM 700 N N . THR A 1 96 ? 11.267 7.154 1.118 1.00 78.44 96 THR A N 1
ATOM 701 C CA . THR A 1 96 ? 11.508 6.739 2.512 1.00 78.44 96 THR A CA 1
ATOM 702 C C . THR A 1 96 ? 11.223 5.255 2.747 1.00 78.44 96 THR A C 1
ATOM 704 O O . THR A 1 96 ? 11.361 4.774 3.873 1.00 78.44 96 THR A O 1
ATOM 707 N N . LYS A 1 97 ? 10.814 4.533 1.693 1.00 83.19 97 LYS A N 1
ATOM 708 C CA . LYS A 1 97 ? 10.441 3.113 1.702 1.00 83.19 97 LYS A CA 1
ATOM 709 C C . LYS A 1 97 ? 9.483 2.782 2.852 1.00 83.19 97 LYS A C 1
ATOM 711 O O . LYS A 1 97 ? 9.700 1.847 3.627 1.00 83.19 97 LYS A O 1
ATOM 716 N N . ASN A 1 98 ? 8.423 3.579 2.980 1.00 87.88 98 ASN A N 1
ATOM 717 C CA . ASN A 1 98 ? 7.387 3.384 3.987 1.00 87.88 98 ASN A CA 1
ATOM 718 C C . ASN A 1 98 ? 5.975 3.465 3.389 1.00 87.88 98 ASN A C 1
ATOM 720 O O . ASN A 1 98 ? 5.761 4.017 2.312 1.00 87.88 98 ASN A O 1
ATOM 724 N N . VAL A 1 99 ? 5.018 2.846 4.077 1.00 90.12 99 VAL A N 1
ATOM 725 C CA . VAL A 1 99 ? 3.590 2.924 3.759 1.00 90.12 99 VAL A CA 1
ATOM 726 C C . VAL A 1 99 ? 2.894 3.686 4.865 1.00 90.12 99 VAL A C 1
ATOM 728 O O . VAL A 1 99 ? 2.992 3.286 6.024 1.00 90.12 99 VAL A O 1
ATOM 731 N N . THR A 1 100 ? 2.133 4.710 4.510 1.00 90.88 100 THR A N 1
ATOM 732 C CA . THR A 1 100 ? 1.291 5.451 5.444 1.00 90.88 100 THR A CA 1
ATOM 733 C C . THR A 1 100 ? -0.171 5.055 5.261 1.00 90.88 100 THR A C 1
ATOM 735 O O . THR A 1 100 ? -0.709 5.072 4.155 1.00 90.88 100 THR A O 1
ATOM 738 N N . LEU A 1 101 ? -0.824 4.684 6.364 1.00 90.88 101 LEU A N 1
ATOM 739 C CA . LEU A 1 101 ? -2.269 4.473 6.430 1.00 90.88 101 LEU A CA 1
ATOM 740 C C . LEU A 1 101 ? -2.929 5.749 6.951 1.00 90.88 101 LEU A C 1
ATOM 742 O O . LEU A 1 101 ? -2.682 6.134 8.095 1.00 90.88 101 LEU A O 1
ATOM 746 N N . ARG A 1 102 ? -3.768 6.387 6.133 1.00 89.88 102 ARG A N 1
ATOM 747 C CA . ARG A 1 102 ? -4.436 7.660 6.446 1.00 89.88 102 ARG A CA 1
ATOM 748 C C . ARG A 1 102 ? -5.947 7.535 6.333 1.00 89.88 102 ARG A C 1
ATOM 750 O O . ARG A 1 102 ? -6.456 6.605 5.718 1.00 89.88 102 ARG A O 1
ATOM 757 N N . GLY A 1 103 ? -6.661 8.475 6.942 1.00 88.31 103 GLY A N 1
ATOM 758 C CA . GLY A 1 103 ? -8.121 8.520 6.936 1.00 88.31 103 GLY A CA 1
ATOM 759 C C . GLY A 1 103 ? -8.723 8.183 8.296 1.00 88.31 103 GLY A C 1
ATOM 760 O O . GLY A 1 103 ? -8.142 8.514 9.334 1.00 88.31 103 GLY A O 1
ATOM 761 N N . THR A 1 104 ? -9.904 7.575 8.299 1.00 87.56 104 THR A N 1
ATOM 762 C CA . THR A 1 104 ? -10.733 7.411 9.499 1.00 87.56 104 THR A CA 1
ATOM 763 C C . THR A 1 104 ? -11.177 5.972 9.699 1.00 87.56 104 THR A C 1
ATOM 765 O O . THR A 1 104 ? -11.539 5.299 8.737 1.00 87.56 104 THR A O 1
ATOM 768 N N . VAL A 1 105 ? -11.188 5.533 10.957 1.00 88.50 105 VAL A N 1
ATOM 769 C CA . VAL A 1 105 ? -11.700 4.225 11.384 1.00 88.50 105 VAL A CA 1
ATOM 770 C C . VAL A 1 105 ? -12.628 4.350 12.588 1.00 88.50 105 VAL A C 1
ATOM 772 O O . VAL A 1 105 ? -12.444 5.240 13.418 1.00 88.50 105 VAL A O 1
ATOM 775 N N . GLN A 1 106 ? -13.586 3.433 12.729 1.00 85.19 106 GLN A N 1
ATOM 776 C CA . GLN A 1 106 ? -14.612 3.516 13.781 1.00 85.19 106 GLN A CA 1
ATOM 777 C C . GLN A 1 106 ? -14.087 3.311 15.212 1.00 85.19 106 GLN A C 1
ATOM 779 O O . GLN A 1 106 ? -14.665 3.814 16.173 1.00 85.19 106 GLN A O 1
ATOM 784 N N . ASN A 1 107 ? -13.010 2.538 15.396 1.00 87.88 107 ASN A N 1
ATOM 785 C CA . ASN A 1 107 ? -12.453 2.268 16.723 1.00 87.88 107 ASN A CA 1
ATOM 786 C C . ASN A 1 107 ? -10.949 1.936 16.691 1.00 87.88 107 ASN A C 1
ATOM 788 O O . ASN A 1 107 ? -10.342 1.686 15.645 1.00 87.88 107 ASN A O 1
ATOM 792 N N . ALA A 1 108 ? -10.333 1.911 17.876 1.00 87.81 108 ALA A N 1
ATOM 793 C CA . ALA A 1 108 ? -8.912 1.606 18.031 1.00 87.81 108 ALA A CA 1
ATOM 794 C C . ALA A 1 108 ? -8.545 0.161 17.637 1.00 87.81 108 ALA A C 1
ATOM 796 O O . ALA A 1 108 ? -7.417 -0.085 17.204 1.00 87.81 108 ALA A O 1
ATOM 797 N N . ALA A 1 109 ? -9.481 -0.788 17.746 1.00 88.38 109 ALA A N 1
ATOM 798 C CA . ALA A 1 109 ? -9.250 -2.177 17.356 1.00 88.38 109 ALA A CA 1
ATOM 799 C C . ALA A 1 109 ? -9.067 -2.295 15.835 1.00 88.38 109 ALA A C 1
ATOM 801 O O . ALA A 1 109 ? -8.083 -2.875 15.376 1.00 88.38 109 ALA A O 1
ATOM 802 N N . ARG A 1 110 ? -9.938 -1.647 15.054 1.00 88.44 110 ARG A N 1
ATOM 803 C CA . ARG A 1 110 ? -9.842 -1.561 13.591 1.00 88.44 110 ARG A CA 1
ATOM 804 C C . ARG A 1 110 ? -8.573 -0.846 13.151 1.00 88.44 110 ARG A C 1
ATOM 806 O O . ARG A 1 110 ? -7.865 -1.344 12.280 1.00 88.44 110 ARG A O 1
ATOM 813 N N . ARG A 1 111 ? -8.196 0.240 13.836 1.00 88.75 111 ARG A N 1
ATOM 814 C CA . ARG A 1 111 ? -6.903 0.914 13.629 1.00 88.75 111 ARG A CA 1
ATOM 815 C C . ARG A 1 111 ? -5.714 -0.050 13.772 1.00 88.75 111 ARG A C 1
ATOM 817 O O . ARG A 1 111 ? -4.814 -0.081 12.926 1.00 88.75 111 ARG A O 1
ATOM 824 N N . LYS A 1 112 ? -5.690 -0.829 14.860 1.00 91.38 112 LYS A N 1
ATOM 825 C CA . LYS A 1 112 ? -4.619 -1.797 15.150 1.00 91.38 112 LYS A CA 1
ATOM 826 C C . LYS A 1 112 ? -4.611 -2.938 14.129 1.00 91.38 112 LYS A C 1
ATOM 828 O O . LYS A 1 112 ? -3.541 -3.328 13.663 1.00 91.38 112 LYS A O 1
ATOM 833 N N . LEU A 1 113 ? -5.791 -3.414 13.741 1.00 88.88 113 LEU A N 1
ATOM 834 C CA . LEU A 1 113 ? -5.983 -4.481 12.765 1.00 88.88 113 LEU A CA 1
ATOM 835 C C . LEU A 1 113 ? -5.533 -4.061 11.357 1.00 88.88 113 LEU A C 1
ATOM 837 O O . LEU A 1 113 ? -4.768 -4.793 10.736 1.00 88.88 113 LEU A O 1
ATOM 841 N N . ALA A 1 114 ? -5.884 -2.859 10.892 1.00 88.38 114 ALA A N 1
ATOM 842 C CA . ALA A 1 114 ? -5.408 -2.317 9.615 1.00 88.38 114 ALA A CA 1
ATOM 843 C C . ALA A 1 114 ? -3.873 -2.264 9.553 1.00 88.38 114 ALA A C 1
ATOM 845 O O . ALA A 1 114 ? -3.258 -2.682 8.572 1.00 88.38 114 ALA A O 1
ATOM 846 N N . SER A 1 115 ? -3.244 -1.849 10.656 1.00 89.75 115 SER A N 1
ATOM 847 C CA . SER A 1 115 ? -1.780 -1.837 10.773 1.00 89.75 115 SER A CA 1
ATOM 848 C C . SER A 1 115 ? -1.174 -3.237 10.699 1.00 89.75 115 SER A C 1
ATOM 850 O O . SER A 1 115 ? -0.118 -3.428 10.101 1.00 89.75 115 SER A O 1
ATOM 852 N N . ALA A 1 116 ? -1.813 -4.214 11.348 1.00 90.44 116 ALA A N 1
ATOM 853 C CA . ALA A 1 116 ? -1.351 -5.596 11.365 1.00 90.44 116 ALA A CA 1
ATOM 854 C C . ALA A 1 116 ? -1.450 -6.237 9.975 1.00 90.44 116 ALA A C 1
ATOM 856 O O . ALA A 1 116 ? -0.499 -6.875 9.529 1.00 90.44 116 ALA A O 1
ATOM 857 N N . ILE A 1 117 ? -2.561 -6.012 9.267 1.00 89.00 117 ILE A N 1
ATOM 858 C CA . ILE A 1 117 ? -2.754 -6.498 7.896 1.00 89.00 117 ILE A CA 1
ATOM 859 C C . ILE A 1 117 ? -1.721 -5.884 6.957 1.00 89.00 117 ILE A C 1
ATOM 861 O O . ILE A 1 117 ? -1.100 -6.617 6.189 1.00 89.00 117 ILE A O 1
ATOM 865 N N . ALA A 1 118 ? -1.502 -4.569 7.035 1.00 88.25 118 ALA A N 1
ATOM 866 C CA . ALA A 1 118 ? -0.499 -3.905 6.214 1.00 88.25 118 ALA A CA 1
ATOM 867 C C . ALA A 1 118 ? 0.895 -4.511 6.451 1.00 88.25 118 ALA A C 1
ATOM 869 O O . ALA A 1 118 ? 1.505 -4.997 5.505 1.00 88.25 118 ALA A O 1
ATOM 870 N N . ARG A 1 119 ? 1.350 -4.613 7.709 1.00 90.38 119 ARG A N 1
ATOM 871 C CA . ARG A 1 119 ? 2.662 -5.206 8.042 1.00 90.38 119 ARG A CA 1
ATOM 872 C C . ARG A 1 119 ? 2.817 -6.650 7.566 1.00 90.38 119 ARG A C 1
ATOM 874 O O . ARG A 1 119 ? 3.874 -7.011 7.069 1.00 90.38 119 ARG A O 1
ATOM 881 N N . LYS A 1 120 ? 1.767 -7.469 7.677 1.00 89.81 120 LYS A N 1
ATOM 882 C CA . LYS A 1 120 ? 1.794 -8.861 7.202 1.00 89.81 120 LYS A CA 1
ATOM 883 C C . LYS A 1 120 ? 1.976 -8.953 5.682 1.00 89.81 120 LYS A C 1
ATOM 885 O O . LYS A 1 120 ? 2.608 -9.883 5.197 1.00 89.81 120 LYS A O 1
ATOM 890 N N . ASN A 1 121 ? 1.406 -8.014 4.928 1.00 85.50 121 ASN A N 1
ATOM 891 C CA . ASN A 1 121 ? 1.475 -8.021 3.466 1.00 85.50 121 ASN A CA 1
ATOM 892 C C . ASN A 1 121 ? 2.764 -7.401 2.918 1.00 85.50 121 ASN A C 1
ATOM 894 O O . ASN A 1 121 ? 3.152 -7.728 1.792 1.00 85.50 121 ASN A O 1
ATOM 898 N N . VAL A 1 122 ? 3.416 -6.538 3.699 1.00 85.81 122 VAL A N 1
ATOM 899 C CA . VAL A 1 122 ? 4.685 -5.893 3.351 1.00 85.81 122 VAL A CA 1
ATOM 900 C C . VAL A 1 122 ? 5.705 -5.995 4.496 1.00 85.81 122 VAL A C 1
ATOM 902 O O . VAL A 1 122 ? 5.939 -5.014 5.198 1.00 85.81 122 VAL A O 1
ATOM 905 N N . PRO A 1 123 ? 6.323 -7.174 4.706 1.00 84.0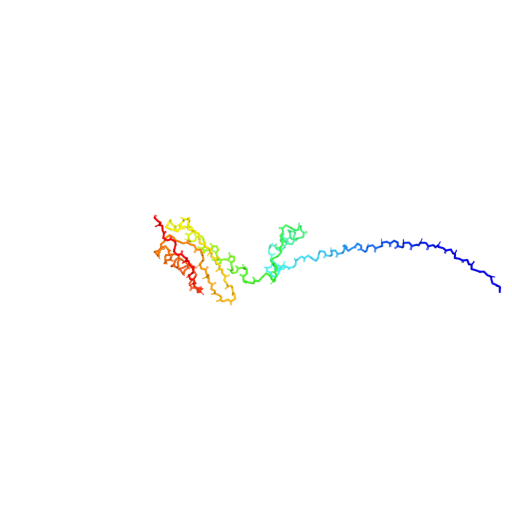6 123 PRO A N 1
ATOM 906 C CA . PRO A 1 123 ? 7.257 -7.386 5.816 1.00 84.06 123 PRO A CA 1
ATOM 907 C C . PRO A 1 123 ? 8.515 -6.507 5.721 1.00 84.06 123 PRO A C 1
ATOM 909 O O . PRO A 1 123 ? 9.030 -6.067 6.744 1.00 84.06 123 PRO A O 1
ATOM 912 N N . ASP A 1 124 ? 8.959 -6.185 4.504 1.00 84.50 124 ASP A N 1
ATOM 913 C CA . ASP A 1 124 ? 10.196 -5.430 4.248 1.00 84.50 124 ASP A CA 1
ATOM 914 C C . ASP A 1 124 ? 9.999 -3.904 4.218 1.00 84.50 124 ASP A C 1
ATOM 916 O O . ASP A 1 124 ? 10.918 -3.155 3.872 1.00 84.50 124 ASP A O 1
ATOM 920 N N . ILE A 1 125 ? 8.785 -3.425 4.513 1.00 85.75 125 ILE A N 1
ATOM 921 C CA . ILE A 1 125 ? 8.405 -2.015 4.381 1.00 85.75 125 ILE A CA 1
ATOM 922 C C . ILE A 1 125 ? 7.856 -1.512 5.710 1.00 85.75 125 ILE A C 1
ATOM 924 O O . ILE A 1 125 ? 6.965 -2.106 6.321 1.00 85.75 125 ILE A O 1
ATOM 928 N N . ARG A 1 126 ? 8.358 -0.360 6.158 1.00 89.38 126 ARG A N 1
ATOM 929 C CA . ARG A 1 126 ? 7.878 0.261 7.392 1.00 89.38 126 ARG A CA 1
ATOM 930 C C . ARG A 1 126 ? 6.446 0.763 7.200 1.00 89.38 126 ARG A C 1
ATOM 932 O O . ARG A 1 126 ? 6.194 1.576 6.319 1.00 89.38 126 ARG A O 1
ATOM 939 N N . VAL A 1 127 ? 5.521 0.339 8.060 1.00 90.88 127 VAL A N 1
ATOM 940 C CA . VAL A 1 127 ? 4.130 0.825 8.052 1.00 90.88 127 VAL A CA 1
ATOM 941 C C . VAL A 1 127 ? 3.935 1.891 9.128 1.00 90.88 127 VAL A C 1
ATOM 943 O O . VAL A 1 127 ? 4.085 1.612 10.320 1.00 90.88 127 VAL A O 1
ATOM 946 N N . VAL A 1 128 ? 3.562 3.095 8.706 1.00 92.31 128 VAL A N 1
ATOM 947 C CA . VAL A 1 128 ? 3.166 4.230 9.542 1.00 92.31 128 VAL A CA 1
ATOM 948 C C . VAL A 1 128 ? 1.641 4.274 9.609 1.00 92.31 128 VAL A C 1
ATOM 950 O O . VAL A 1 128 ? 0.953 4.183 8.595 1.00 92.31 128 VAL A O 1
ATOM 953 N N . ASN A 1 129 ? 1.092 4.377 10.817 1.00 91.88 129 ASN A N 1
ATOM 954 C CA . ASN A 1 129 ? -0.349 4.421 11.027 1.00 91.88 129 ASN A CA 1
ATOM 955 C C . ASN A 1 129 ? -0.777 5.805 11.518 1.00 91.88 129 ASN A C 1
ATOM 957 O O . ASN A 1 129 ? -0.575 6.133 12.684 1.00 91.88 129 ASN A O 1
ATOM 961 N N . GLU A 1 130 ? -1.416 6.563 10.634 1.00 91.38 130 GLU A N 1
ATOM 962 C CA . GLU A 1 130 ? -1.958 7.901 10.885 1.00 91.38 130 GLU A CA 1
ATOM 963 C C . GLU A 1 130 ? -3.497 7.905 10.835 1.00 91.38 130 GLU A C 1
ATOM 965 O O . GLU A 1 130 ? -4.131 8.943 10.630 1.00 91.38 130 GLU A O 1
ATOM 970 N N . LEU A 1 131 ? -4.126 6.737 11.015 1.00 90.00 131 LEU A N 1
ATOM 971 C CA . LEU A 1 131 ? -5.578 6.603 11.023 1.00 90.00 131 LEU A CA 1
ATOM 972 C C . LEU A 1 131 ? -6.177 7.274 12.256 1.00 90.00 131 LEU A C 1
ATOM 974 O O . LEU A 1 131 ? -5.835 6.953 13.401 1.00 90.00 131 LEU A O 1
ATOM 978 N N . ARG A 1 132 ? -7.146 8.152 12.017 1.00 89.38 132 ARG A N 1
ATOM 979 C CA . ARG A 1 132 ? -7.915 8.811 13.068 1.00 89.38 132 ARG A CA 1
ATOM 980 C C . ARG A 1 132 ? -9.072 7.922 13.493 1.00 89.38 132 ARG A C 1
ATOM 982 O O . ARG A 1 132 ? -9.780 7.369 12.656 1.00 89.38 132 ARG A O 1
ATOM 989 N N . VAL A 1 133 ? -9.273 7.793 14.801 1.00 89.19 133 VAL A N 1
ATOM 990 C CA . VAL A 1 133 ? -10.461 7.119 15.326 1.00 89.19 133 VAL A CA 1
ATOM 991 C C . VAL A 1 133 ? -11.572 8.143 15.450 1.00 89.19 133 VAL A C 1
ATOM 993 O O . VAL A 1 133 ? -11.478 9.059 16.262 1.00 89.19 133 VAL A O 1
ATOM 996 N N . VAL A 1 134 ? -12.611 7.973 14.645 1.00 81.75 134 VAL A N 1
ATOM 997 C CA . VAL A 1 134 ? -13.889 8.655 14.829 1.00 81.75 134 VAL A CA 1
ATOM 998 C C . VAL A 1 134 ? -14.753 7.684 15.610 1.00 81.75 134 VAL A C 1
ATOM 1000 O O . VAL A 1 134 ? -15.180 6.667 15.074 1.00 81.75 134 VAL A O 1
ATOM 1003 N N . ALA A 1 135 ? -14.909 7.930 16.911 1.00 63.34 135 ALA A N 1
ATOM 1004 C CA . ALA A 1 135 ? -15.785 7.108 17.732 1.00 63.34 135 ALA A CA 1
ATOM 1005 C C . ALA A 1 135 ? -17.175 7.085 17.078 1.00 63.34 135 ALA A C 1
ATOM 1007 O O . ALA A 1 135 ? -17.743 8.148 16.814 1.00 63.34 135 ALA A O 1
ATOM 1008 N N . ALA A 1 136 ? -17.690 5.892 16.772 1.00 57.31 136 ALA A N 1
ATOM 1009 C CA . ALA A 1 136 ? -19.098 5.752 16.430 1.00 57.31 136 ALA A CA 1
ATOM 1010 C C . ALA A 1 136 ? -19.902 6.241 17.646 1.00 57.31 136 ALA A C 1
ATOM 1012 O O . ALA A 1 136 ? -19.687 5.738 18.750 1.00 57.31 136 ALA A O 1
ATOM 1013 N N . ARG A 1 137 ? -20.708 7.291 17.445 1.00 50.94 137 ARG A N 1
ATOM 1014 C CA . ARG A 1 137 ? -21.698 7.749 18.427 1.00 50.94 137 ARG A CA 1
ATOM 1015 C C . ARG A 1 137 ? -22.695 6.640 18.728 1.00 50.94 137 ARG A C 1
ATOM 1017 O O . ARG A 1 137 ? -23.018 5.891 17.779 1.00 50.94 137 ARG A O 1
#

Foldseek 3Di:
DDDDDDDDDDDPPDDPPPPPPPPPVPQDDAPVADPPHPCNVVVSVCVVVVNDDHDPPPPPVQVVCCVVQQVQLVVLQCVDPQNNPFPWDWDQDPVQQAIETEHEDQDPVSQVVSQVSSCVSCVPGHYHRPYHHDHDD

Radius of gyration: 29.76 Å; chains: 1; bounding box: 38×88×73 Å

Sequence (137 aa):
MKTLLFPTLAVFSLLAVPVGAQTTTERPFFSDVPRDHWAFAAVQKLAGAGIVEGFPPSAPMASIQAASVAPKIKTALGANAALRGENIIVEFHSATKNVTLRGTVQNAARRKLASAIARKNVPDIRVVNELRVVAAR